Protein 7PL7 (pdb70)

Secondary structure (DSSP, 8-state):
--HHHHHHHHHHHHHHHTTEEE-----STTHHHHHHHHHHHHHS-GGGS-TT--HHHHHHHHHHHHHHSGGGTGGGG----PPPHHHHHHHHHHS-PPP-HHHHHHHHHHTT--EEEE-TTSPPEEESTT-SSPPEEEEEESS----EEEEEEE-

Foldseek 3Di:
DPVVVVFVVQVVVVCVVVQKDWDCQPFFLQQVQVQVVVLCVVQFDPVPDDPPDDRLVLLVQLLVLCVVVVVVCQVVADDVHGDDSNVVSVPSNPHSHHDDPSSQLRVCVVQQEWEWEAGRPDDIDIHNVPRPTYYFYKYWDVPPPHTHITGMHGD

Nearest PDB structures (foldseek):
  7pl7-assembly1_A  TM=1.006E+00  e=2.094E-34  Saccharomyces cerevisiae
  8cas-assembly1_x  TM=9.508E-01  e=2.275E-26  Saccharomyces cerevisiae W303
  4bou-assembly1_A-2  TM=8.777E-01  e=4.719E-09  Homo sapiens
  4boz-assembly1_A  TM=8.040E-01  e=7.934E-06  Homo sapiens
  4boq-assembly1_A-2  TM=8.057E-01  e=1.030E-05  Homo sapiens

B-factor: mean 74.67, std 23.4, range [31.24, 143.99]

Radius of gyration: 15.52 Å; Cα contacts (8 Å, |Δi|>4): 249; chains: 1; bounding box: 42×30×39 Å

GO terms:
  GO:0005737 cytoplasm (C, HDA)

CATH classification: 3.90.70.80

Sequence (155 aa):
PDLKKMEQESIDQLCELKKLKQFDIQPDGHSLFASILDQLKLRHDPKKLDQDMDVMKLRWWLSCNYVQEHRDDFIPYLFDMKMKDIDEYTKEMEHTAQWGGEIEILALSHVFDCPISILMSGRPIQVYNECGKNPELKLVYYKHSYGEHYNSLHDS

Organism: Saccharomyces cerevisiae (strain ATCC 204508 / S288c) (NCBI:txid559292)

InterPro domains:
  IPR003323 OTU domain [PF02338] (173-301)
  IPR003323 OTU domain [PS50802] (167-307)
  IPR038765 Papain-like cysteine peptidase superfamily [SSF54001] (148-306)
  IPR049771 OTU domain-containing protein 2-like, ovarian tumor domain [cd22762] (161-305)
  IPR050704 Peptidase C85-like [PTHR12419] (64-305)

Structure (mmCIF, N/CA/C/O backbone):
data_7PL7
#
_entry.id   7PL7
#
_cell.length_a   44.669
_cell.length_b   60.055
_cell.length_c   148.349
_cell.angle_alpha   90.000
_cell.angle_beta   90.000
_cell.angle_gamma   90.000
#
_symmetry.space_group_name_H-M   'I 21 21 21'
#
loop_
_entity.id
_entity.type
_entity.pdbx_description
1 polymer 'OTU domain-containing protein 2'
2 water water
#
loop_
_atom_site.group_PDB
_atom_site.id
_atom_site.type_symbol
_atom_site.label_atom_id
_atom_site.label_alt_id
_atom_site.label_comp_id
_atom_site.label_asym_id
_atom_site.label_entity_id
_atom_site.label_seq_id
_atom_site.pdbx_PDB_ins_code
_atom_site.Cartn_x
_atom_site.Cartn_y
_atom_site.Cartn_z
_atom_site.occupancy
_atom_site.B_iso_or_equiv
_atom_site.auth_seq_id
_atom_site.auth_comp_id
_atom_site.auth_asym_id
_atom_site.auth_atom_id
_atom_site.pdbx_PDB_model_num
ATOM 1 N N . PRO A 1 6 ? 23.390 40.630 34.052 1.00 143.99 148 PRO A N 1
ATOM 2 C CA . PRO A 1 6 ? 22.511 40.476 32.884 1.00 142.74 148 PRO A CA 1
ATOM 3 C C . PRO A 1 6 ? 21.071 40.846 33.241 1.00 141.93 148 PRO A C 1
ATOM 4 O O . PRO A 1 6 ? 20.112 40.302 32.692 1.00 141.72 148 PRO A O 1
ATOM 8 N N . ASP A 1 7 ? 20.948 41.811 34.149 1.00 139.06 149 ASP A N 1
ATOM 9 C CA . ASP A 1 7 ? 19.686 42.191 34.782 1.00 126.84 149 ASP A CA 1
ATOM 10 C C . ASP A 1 7 ? 18.840 40.958 35.137 1.00 109.63 149 ASP A C 1
ATOM 11 O O . ASP A 1 7 ? 17.745 40.732 34.605 1.00 114.06 149 ASP A O 1
ATOM 16 N N . LEU A 1 8 ? 19.369 40.136 36.043 1.00 91.26 150 LEU A N 1
ATOM 17 C CA . LEU A 1 8 ? 18.594 39.019 36.570 1.00 81.42 150 LEU A CA 1
ATOM 18 C C . LEU A 1 8 ? 17.617 39.459 37.646 1.00 78.15 150 LEU A C 1
ATOM 19 O O . LEU A 1 8 ? 16.743 38.672 38.015 1.00 76.30 150 LEU A O 1
ATOM 24 N N . LYS A 1 9 ? 17.739 40.696 38.144 1.00 73.82 151 LYS A N 1
ATOM 25 C CA . LYS A 1 9 ? 16.792 41.202 39.136 1.00 65.59 151 LYS A CA 1
ATOM 26 C C . LYS A 1 9 ? 15.416 41.418 38.512 1.00 61.10 151 LYS A C 1
ATOM 27 O O . LYS A 1 9 ? 14.400 40.957 39.044 1.00 66.25 151 LYS A O 1
ATOM 33 N N . LYS A 1 10 ? 15.362 42.136 37.388 1.00 79.48 152 LYS A N 1
ATOM 34 C CA . LYS A 1 10 ? 14.084 42.377 36.726 1.00 79.29 152 LYS A CA 1
ATOM 35 C C . LYS A 1 10 ? 13.509 41.093 36.149 1.00 74.91 152 LYS A C 1
ATOM 36 O O . LYS A 1 10 ? 12.285 40.930 36.104 1.00 58.16 152 LYS A O 1
ATOM 42 N N . MET A 1 11 ? 14.373 40.173 35.716 1.00 78.99 153 MET A N 1
ATOM 43 C CA . MET A 1 11 ? 13.903 38.906 35.169 1.00 78.79 153 MET A CA 1
ATOM 44 C C . MET A 1 11 ? 13.215 38.062 36.236 1.00 77.64 153 MET A C 1
ATOM 45 O O . MET A 1 11 ? 12.184 37.434 35.970 1.00 69.86 153 MET A O 1
ATOM 50 N N . GLU A 1 12 ? 13.768 38.039 37.451 1.00 80.72 154 GLU A N 1
ATOM 51 C CA . GLU A 1 12 ? 13.149 37.271 38.526 1.00 69.66 154 GLU A CA 1
ATOM 52 C C . GLU A 1 12 ? 11.870 37.938 39.017 1.00 62.94 154 GLU A C 1
ATOM 53 O O . GLU A 1 12 ? 10.883 37.255 39.316 1.00 61.70 154 GLU A O 1
ATOM 59 N N . GLN A 1 13 ? 11.869 39.270 39.109 1.00 51.49 155 GLN A N 1
ATOM 60 C CA . GLN A 1 13 ? 10.674 39.980 39.553 1.00 46.68 155 GLN A CA 1
ATOM 61 C C . GLN A 1 13 ? 9.529 39.813 38.561 1.00 56.58 155 GLN A C 1
ATOM 62 O O . GLN A 1 13 ? 8.372 39.645 38.963 1.00 53.74 155 GLN A O 1
ATOM 68 N N . GLU A 1 14 ? 9.832 39.851 37.261 1.00 71.04 156 GLU A N 1
ATOM 69 C CA . GLU A 1 14 ? 8.787 39.706 36.253 1.00 70.20 156 GLU A CA 1
ATOM 70 C C . GLU A 1 14 ? 8.177 38.310 36.282 1.00 68.63 156 GLU A C 1
ATOM 71 O O . GLU A 1 14 ? 6.960 38.155 36.121 1.00 63.96 156 GLU A O 1
ATOM 77 N N . SER A 1 15 ? 9.005 37.282 36.485 1.00 68.02 157 SER A N 1
ATOM 78 C CA . SER A 1 15 ? 8.489 35.919 36.554 1.00 60.09 157 SER A CA 1
ATOM 79 C C . SER A 1 15 ? 7.666 35.704 37.818 1.00 62.63 157 SER A C 1
ATOM 80 O O . SER A 1 15 ? 6.646 35.006 37.789 1.00 72.58 157 SER A O 1
ATOM 83 N N . ILE A 1 16 ? 8.093 36.297 38.936 1.00 59.33 158 ILE A N 1
ATOM 84 C CA . ILE A 1 16 ? 7.335 36.178 40.178 1.00 56.15 158 ILE A CA 1
ATOM 85 C C . ILE A 1 16 ? 6.014 36.930 40.071 1.00 55.58 158 ILE A C 1
ATOM 86 O O . ILE A 1 16 ? 4.980 36.472 40.575 1.00 45.94 158 ILE A O 1
ATOM 91 N N . ASP A 1 17 ? 6.023 38.090 39.408 1.00 48.45 159 ASP A N 1
ATOM 92 C CA . ASP A 1 17 ? 4.794 38.857 39.229 1.00 51.03 159 ASP A CA 1
ATOM 93 C C . ASP A 1 17 ? 3.744 38.043 38.482 1.00 56.71 159 ASP A C 1
ATOM 94 O O . ASP A 1 17 ? 2.591 37.945 38.917 1.00 67.61 159 ASP A O 1
ATOM 99 N N . GLN A 1 18 ? 4.129 37.446 37.353 1.00 61.33 160 GLN A N 1
ATOM 100 C CA . GLN A 1 18 ? 3.185 36.627 36.601 1.00 62.07 160 GLN A CA 1
ATOM 101 C C . GLN A 1 18 ? 2.857 35.333 37.333 1.00 49.91 160 GLN A C 1
ATOM 102 O O . GLN A 1 18 ? 1.778 34.766 37.129 1.00 61.19 160 GLN A O 1
ATOM 108 N N . LEU A 1 19 ? 3.764 34.854 38.188 1.00 62.13 161 LEU A N 1
ATOM 109 C CA . LEU A 1 19 ? 3.497 33.629 38.935 1.00 67.54 161 LEU A CA 1
ATOM 110 C C . LEU A 1 19 ? 2.361 33.825 39.932 1.00 65.29 161 LEU A C 1
ATOM 111 O O . LEU A 1 19 ? 1.477 32.968 40.049 1.00 68.15 161 LEU A O 1
ATOM 116 N N . CYS A 1 20 ? 2.367 34.945 40.660 1.00 63.06 162 CYS A N 1
ATOM 117 C CA . CYS A 1 20 ? 1.282 35.235 41.590 1.00 60.62 162 CYS A CA 1
ATOM 118 C C . CYS A 1 20 ? 0.004 35.652 40.877 1.00 53.49 162 CYS A C 1
ATOM 119 O O . CYS A 1 20 ? -1.084 35.494 41.442 1.00 62.55 162 CYS A O 1
ATOM 122 N N . GLU A 1 21 ? 0.109 36.186 39.657 1.00 62.48 163 GLU A N 1
ATOM 123 C CA . GLU A 1 21 ? -1.089 36.459 38.870 1.00 57.99 163 GLU A CA 1
ATOM 124 C C . GLU A 1 21 ? -1.849 35.174 38.572 1.00 58.59 163 GLU A C 1
ATOM 125 O O . GLU A 1 21 ? -3.082 35.132 38.672 1.00 69.12 163 GLU A O 1
ATOM 131 N N . LEU A 1 22 ? -1.129 34.110 38.208 1.00 55.12 164 LEU A N 1
ATOM 132 C CA . LEU A 1 22 ? -1.777 32.830 37.947 1.00 63.12 164 LEU A CA 1
ATOM 133 C C . LEU A 1 22 ? -2.264 32.177 39.232 1.00 61.30 164 LEU A C 1
ATOM 134 O O . LEU A 1 22 ? -3.267 31.454 39.218 1.00 68.54 164 LEU A O 1
ATOM 139 N N . LYS A 1 23 ? -1.577 32.417 40.346 1.00 63.12 165 LYS A N 1
ATOM 140 C CA . LYS A 1 23 ? -1.936 31.829 41.628 1.00 53.08 165 LYS A CA 1
ATOM 141 C C . LYS A 1 23 ? -2.898 32.693 42.433 1.00 57.95 165 LYS A C 1
ATOM 142 O O . LYS A 1 23 ? -3.222 32.332 43.570 1.00 74.04 165 LYS A O 1
ATOM 148 N N . LYS A 1 24 ? -3.359 33.814 41.873 1.00 68.37 166 LYS A N 1
ATOM 149 C CA . LYS A 1 24 ? -4.281 34.723 42.556 1.00 68.68 166 LYS A CA 1
ATOM 150 C C . LYS A 1 24 ? -3.706 35.195 43.890 1.00 75.47 166 LYS A C 1
ATOM 151 O O . LYS A 1 24 ? -4.404 35.251 44.906 1.00 66.91 166 LYS A O 1
ATOM 157 N N . LEU A 1 25 ? -2.420 35.533 43.889 1.00 72.72 1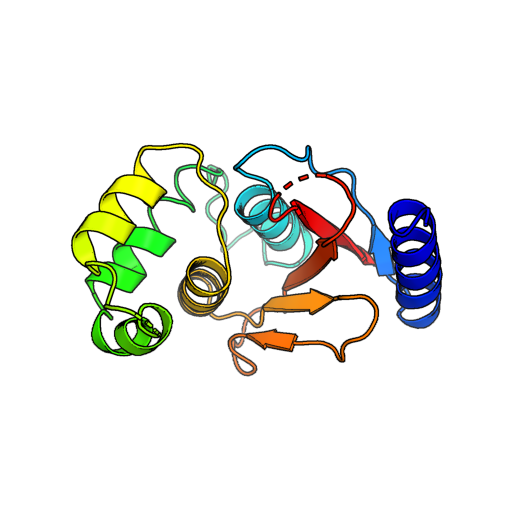67 LEU A N 1
ATOM 158 C CA . LEU A 1 25 ? -1.730 36.001 45.079 1.00 65.08 167 LEU A CA 1
ATOM 159 C C . LEU A 1 25 ? -1.230 37.424 44.863 1.00 71.51 167 LEU A C 1
ATOM 160 O O . LEU A 1 25 ? -1.142 37.912 43.733 1.00 66.97 167 LEU A O 1
ATOM 165 N N . LYS A 1 26 ? -0.902 38.085 45.970 1.00 79.75 168 LYS A N 1
ATOM 166 C CA . LYS A 1 26 ? -0.518 39.490 45.959 1.00 75.81 168 LYS A CA 1
ATOM 167 C C . LYS A 1 26 ? 0.698 39.680 46.851 1.00 72.11 168 LYS A C 1
ATOM 168 O O . LYS A 1 26 ? 0.724 39.183 47.980 1.00 70.00 168 LYS A O 1
ATOM 174 N N . GLN A 1 27 ? 1.697 40.398 46.346 1.00 74.21 169 GLN A N 1
ATOM 175 C CA . GLN A 1 27 ? 2.941 40.572 47.078 1.00 70.00 169 GLN A CA 1
ATOM 176 C C . GLN A 1 27 ? 2.810 41.667 48.133 1.00 83.47 169 GLN A C 1
ATOM 177 O O . GLN A 1 27 ? 1.970 42.566 48.042 1.00 98.08 169 GLN A O 1
ATOM 183 N N . PHE A 1 28 ? 3.664 41.573 49.146 1.00 86.01 170 PHE A N 1
ATOM 184 C CA . PHE A 1 28 ? 3.783 42.553 50.214 1.00 85.27 170 PHE A CA 1
ATOM 185 C C . PHE A 1 28 ? 5.079 43.337 50.029 1.00 93.67 170 PHE A C 1
ATOM 186 O O . PHE A 1 28 ? 5.844 43.108 49.087 1.00 109.35 170 PHE A O 1
ATOM 194 N N . ASP A 1 29 ? 5.329 44.270 50.938 1.00 97.34 171 ASP A N 1
ATOM 195 C CA . ASP A 1 29 ? 6.569 45.042 50.948 1.00 111.78 171 ASP A CA 1
ATOM 196 C C . ASP A 1 29 ? 7.259 44.837 52.294 1.00 109.66 171 ASP A C 1
ATOM 197 O O . ASP A 1 29 ? 7.352 45.758 53.110 1.00 122.67 171 ASP A O 1
ATOM 202 N N . ILE A 1 30 ? 7.738 43.616 52.526 1.00 91.16 172 ILE A N 1
ATOM 203 C CA . ILE A 1 30 ? 8.544 43.344 53.710 1.00 85.30 172 ILE A CA 1
ATOM 204 C C . ILE A 1 30 ? 9.927 43.945 53.501 1.00 83.74 172 ILE A C 1
ATOM 205 O O . ILE A 1 30 ? 10.601 43.657 52.505 1.00 93.25 172 ILE A O 1
ATOM 210 N N . GLN A 1 31 ? 10.341 44.793 54.434 1.00 82.19 173 GLN A N 1
ATOM 211 C CA . GLN A 1 31 ? 11.641 45.440 54.373 1.00 100.42 173 GLN A CA 1
ATOM 212 C C . GLN A 1 31 ? 12.747 44.393 54.236 1.00 104.57 173 GLN A C 1
ATOM 213 O O . GLN A 1 31 ? 12.787 43.435 55.021 1.00 102.18 173 GLN A O 1
ATOM 219 N N . PRO A 1 32 ? 13.644 44.528 53.256 1.00 107.29 174 PRO A N 1
ATOM 220 C CA . PRO A 1 32 ? 14.667 43.494 53.011 1.00 103.84 174 PRO A CA 1
ATOM 221 C C . PRO A 1 32 ? 15.892 43.642 53.910 1.00 96.04 174 PRO A C 1
ATOM 222 O O . PRO A 1 32 ? 17.021 43.824 53.447 1.00 102.43 174 PRO A O 1
ATOM 226 N N . ASP A 1 33 ? 15.673 43.559 55.217 1.00 86.06 175 ASP A N 1
ATOM 227 C CA . ASP A 1 33 ? 16.771 43.497 56.165 1.00 87.50 175 ASP A CA 1
ATOM 228 C C . ASP A 1 33 ? 16.950 42.046 56.624 1.00 89.80 175 ASP A C 1
ATOM 229 O O . ASP A 1 33 ? 16.463 41.112 55.977 1.00 92.24 175 ASP A O 1
ATOM 234 N N . GLY A 1 34 ? 17.644 41.848 57.741 1.00 88.31 176 GLY A N 1
ATOM 235 C CA . GLY A 1 34 ? 17.890 40.516 58.253 1.00 86.72 176 GLY A CA 1
ATOM 236 C C . GLY A 1 34 ? 16.721 39.841 58.931 1.00 88.68 176 GLY A C 1
ATOM 237 O O . GLY A 1 34 ? 16.876 38.730 59.445 1.00 91.92 176 GLY A O 1
ATOM 238 N N . HIS A 1 35 ? 15.547 40.476 58.949 1.00 84.43 177 HIS A N 1
ATOM 239 C CA . HIS A 1 35 ? 14.364 39.917 59.594 1.00 73.44 177 HIS A CA 1
ATOM 240 C C . HIS A 1 35 ? 13.239 39.650 58.601 1.00 59.51 177 HIS A C 1
ATOM 241 O O . HIS A 1 35 ? 12.079 39.526 59.006 1.00 62.82 177 HIS A O 1
ATOM 248 N N . SER A 1 36 ? 13.558 39.555 57.307 1.00 49.65 178 SER A N 1
ATOM 249 C CA . SER A 1 36 ? 12.512 39.443 56.294 1.00 54.16 178 SER A CA 1
ATOM 250 C C . SER A 1 36 ? 11.714 38.155 56.453 1.00 56.09 178 SER A C 1
ATOM 251 O O . SER A 1 36 ? 10.484 38.160 56.324 1.00 60.97 178 SER A O 1
ATOM 254 N N . LEU A 1 37 ? 12.394 37.042 56.739 1.00 50.31 179 LEU A N 1
ATOM 255 C CA . LEU A 1 37 ? 11.700 35.763 56.856 1.00 40.49 179 LEU A CA 1
ATOM 256 C C . LEU A 1 37 ? 10.760 35.750 58.056 1.00 49.57 179 LEU A C 1
ATOM 257 O O . LEU A 1 37 ? 9.607 35.316 57.949 1.00 51.36 179 LEU A O 1
ATOM 262 N N . PHE A 1 38 ? 11.235 36.224 59.210 1.00 48.90 180 PHE A N 1
ATOM 263 C CA . PHE A 1 38 ? 10.391 36.239 60.400 1.00 50.07 180 PHE A CA 1
ATOM 264 C C . PHE A 1 38 ? 9.266 37.258 60.281 1.00 49.83 180 PHE A C 1
ATOM 265 O O . PHE A 1 38 ? 8.161 37.018 60.780 1.00 46.77 180 PHE A O 1
ATOM 273 N N . ALA A 1 39 ? 9.523 38.395 59.630 1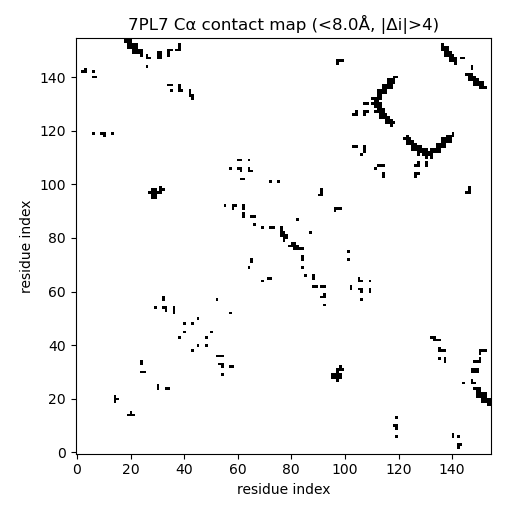.00 54.09 181 ALA A N 1
ATOM 274 C CA . ALA A 1 39 ? 8.471 39.389 59.444 1.00 46.05 181 ALA A CA 1
ATOM 275 C C . ALA A 1 39 ? 7.418 38.901 58.459 1.00 45.19 181 ALA A C 1
ATOM 276 O O . ALA A 1 39 ? 6.225 39.175 58.632 1.00 56.58 181 ALA A O 1
ATOM 278 N N . SER A 1 40 ? 7.837 38.176 57.419 1.00 42.87 182 SER A N 1
ATOM 279 C CA . SER A 1 40 ? 6.871 37.628 56.473 1.00 47.25 182 SER A CA 1
ATOM 280 C C . SER A 1 40 ? 6.023 36.543 57.128 1.00 49.80 182 SER A C 1
ATOM 281 O O . SER A 1 40 ? 4.808 36.476 56.908 1.00 52.89 182 SER A O 1
ATOM 284 N N . ILE A 1 41 ? 6.644 35.689 57.944 1.00 41.70 183 ILE A N 1
ATOM 285 C CA . ILE A 1 41 ? 5.897 34.660 58.659 1.00 38.05 183 ILE A CA 1
ATOM 286 C C . ILE A 1 41 ? 4.954 35.299 59.670 1.00 42.82 183 ILE A C 1
ATOM 287 O O . ILE A 1 41 ? 3.812 34.856 59.841 1.00 53.75 183 ILE A O 1
ATOM 292 N N . LEU A 1 42 ? 5.411 36.357 60.345 1.00 41.38 184 LEU A N 1
ATOM 293 C CA . LEU A 1 42 ? 4.550 37.064 61.287 1.00 51.38 184 LEU A CA 1
ATOM 294 C C . LEU A 1 42 ? 3.350 37.681 60.580 1.00 51.41 184 LEU A C 1
ATOM 295 O O . LEU A 1 42 ? 2.226 37.638 61.095 1.00 61.71 184 LEU A O 1
ATOM 300 N N . ASP A 1 43 ? 3.567 38.257 59.394 1.00 54.02 185 ASP A N 1
ATOM 301 C CA . ASP A 1 43 ? 2.458 38.835 58.642 1.00 47.81 185 ASP A CA 1
ATOM 302 C C . ASP A 1 43 ? 1.489 37.757 58.172 1.00 51.91 185 ASP A C 1
ATOM 303 O O . ASP A 1 43 ? 0.268 37.946 58.225 1.00 56.46 185 ASP A O 1
ATOM 308 N N . GLN A 1 44 ? 2.014 36.618 57.713 1.00 43.82 186 GLN A N 1
ATOM 309 C CA . GLN A 1 44 ? 1.147 35.522 57.292 1.00 53.66 186 GLN A CA 1
ATOM 310 C C . GLN A 1 44 ? 0.364 34.941 58.462 1.00 59.41 186 GLN A C 1
ATOM 311 O O . GLN A 1 44 ? -0.787 34.524 58.289 1.00 63.65 186 GLN A O 1
ATOM 317 N N . LEU A 1 45 ? 0.965 34.904 59.653 1.00 53.27 187 LEU A N 1
ATOM 318 C CA . LEU A 1 45 ? 0.254 34.407 60.826 1.00 56.75 187 LEU A CA 1
ATOM 319 C C . LEU A 1 45 ? -0.901 35.330 61.197 1.00 61.80 187 LEU A C 1
ATOM 320 O O . LEU A 1 45 ? -2.020 34.871 61.450 1.00 67.93 187 LEU A O 1
ATOM 325 N N . LYS A 1 46 ? -0.650 36.641 61.228 1.00 61.85 188 LYS A N 1
ATOM 326 C CA . LYS A 1 46 ? -1.707 37.586 61.566 1.00 66.47 188 LYS A CA 1
ATOM 327 C C . LYS A 1 46 ? -2.788 37.658 60.496 1.00 58.07 188 LYS A C 1
ATOM 328 O O . LYS A 1 46 ? -3.888 38.145 60.778 1.00 71.68 188 LYS A O 1
ATOM 334 N N . LEU A 1 47 ? -2.509 37.181 59.284 1.00 61.40 189 LEU A N 1
ATOM 335 C CA . LEU A 1 47 ? -3.468 37.279 58.191 1.00 66.01 189 LEU A CA 1
ATOM 336 C C . LEU A 1 47 ? -4.330 36.031 58.043 1.00 64.92 189 LEU A C 1
ATOM 337 O O . LEU A 1 47 ? -5.542 36.143 57.826 1.00 64.19 189 LEU A O 1
ATOM 342 N N . ARG A 1 48 ? -3.737 34.842 58.160 1.00 61.05 190 ARG A N 1
ATOM 343 C CA . ARG A 1 48 ? -4.442 33.604 57.863 1.00 64.65 190 ARG A CA 1
ATOM 344 C C . ARG A 1 48 ? -4.768 32.760 59.087 1.00 66.17 190 ARG A C 1
ATOM 345 O O . ARG A 1 48 ? -5.553 31.813 58.967 1.00 73.81 190 ARG A O 1
ATOM 353 N N . HIS A 1 49 ? -4.203 33.065 60.249 1.00 67.68 191 HIS A N 1
ATOM 354 C CA . HIS A 1 49 ? -4.455 32.285 61.452 1.00 66.95 191 HIS A CA 1
ATOM 355 C C . HIS A 1 49 ? -5.560 32.921 62.289 1.00 68.71 191 HIS A C 1
ATOM 356 O O . HIS A 1 49 ? -5.837 34.119 62.195 1.00 69.85 191 HIS A O 1
ATOM 363 N N . ASP A 1 50 ? -6.188 32.092 63.114 1.00 78.03 192 ASP A N 1
ATOM 364 C CA . ASP A 1 50 ? -7.246 32.541 64.007 1.00 89.75 192 ASP A CA 1
ATOM 365 C C . ASP A 1 50 ? -6.687 33.533 65.022 1.00 88.27 192 ASP A C 1
ATOM 366 O O . ASP A 1 50 ? -5.783 33.174 65.792 1.00 94.96 192 ASP A O 1
ATOM 371 N N . PRO A 1 51 ? -7.177 34.776 65.056 1.00 86.62 193 PRO A N 1
ATOM 372 C CA . PRO A 1 51 ? -6.626 35.747 66.016 1.00 90.04 193 PRO A CA 1
ATOM 373 C C . PRO A 1 51 ? -6.890 35.383 67.466 1.00 96.72 193 PRO A C 1
ATOM 374 O O . PRO A 1 51 ? -6.120 35.797 68.342 1.00 100.91 193 PRO A O 1
ATOM 378 N N . LYS A 1 52 ? -7.949 34.622 67.751 1.00 100.73 194 LYS A N 1
ATOM 379 C CA . LYS A 1 52 ? -8.241 34.240 69.128 1.00 99.07 194 LYS A CA 1
ATOM 380 C C . LYS A 1 52 ? -7.252 33.216 69.669 1.00 100.09 194 LYS A C 1
ATOM 381 O O . LYS A 1 52 ? -7.145 33.064 70.891 1.00 111.51 194 LYS A O 1
ATOM 387 N N . LYS A 1 53 ? -6.530 32.514 68.796 1.00 96.22 195 LYS A N 1
ATOM 388 C CA . LYS A 1 53 ? -5.587 31.481 69.205 1.00 98.55 195 LYS A CA 1
ATOM 389 C C . LYS A 1 53 ? -4.139 31.874 68.933 1.00 95.65 195 LYS A C 1
ATOM 390 O O . LYS A 1 53 ? -3.269 31.000 68.847 1.00 102.82 195 LYS A O 1
ATOM 396 N N . LEU A 1 54 ? -3.860 33.166 68.795 1.00 89.71 196 LEU A N 1
ATOM 397 C CA . LEU A 1 54 ? -2.524 33.646 68.476 1.00 85.97 196 LEU A CA 1
ATOM 398 C C . LEU A 1 54 ? -2.052 34.629 69.537 1.00 98.71 196 LEU A C 1
ATOM 399 O O . LEU A 1 54 ? -2.840 35.426 70.055 1.00 109.75 196 LEU A O 1
ATOM 404 N N . ASP A 1 55 ? -0.763 34.560 69.859 1.00 97.11 197 ASP A N 1
ATOM 405 C CA . ASP A 1 55 ? -0.136 35.555 70.723 1.00 89.14 197 ASP A CA 1
ATOM 406 C C . ASP A 1 55 ? -0.156 36.901 70.012 1.00 92.63 197 ASP A C 1
ATOM 407 O O . ASP A 1 55 ? 0.531 37.087 69.002 1.00 86.84 197 ASP A O 1
ATOM 412 N N . GLN A 1 56 ? -0.954 37.840 70.526 1.00 97.16 198 GLN A N 1
ATOM 413 C CA . GLN A 1 56 ? -1.059 39.142 69.878 1.00 98.82 198 GLN A CA 1
ATOM 414 C C . GLN A 1 56 ? 0.266 39.892 69.937 1.00 100.06 198 GLN A C 1
ATOM 415 O O . GLN A 1 56 ? 0.657 40.534 68.956 1.00 118.14 198 GLN A O 1
ATOM 421 N N . ASP A 1 57 ? 0.989 39.791 71.049 1.00 81.19 199 ASP A N 1
ATOM 422 C CA . ASP A 1 57 ? 2.269 40.472 71.186 1.00 81.27 199 ASP A CA 1
ATOM 423 C C . ASP A 1 57 ? 3.414 39.743 70.486 1.00 78.42 199 ASP A C 1
ATOM 424 O O . ASP A 1 57 ? 4.580 39.995 70.811 1.00 90.73 199 ASP A O 1
ATOM 429 N N . MET A 1 58 ? 3.113 38.860 69.536 1.00 70.08 200 MET A N 1
ATOM 430 C CA . MET A 1 58 ? 4.156 38.133 68.824 1.00 75.44 200 MET A CA 1
ATOM 431 C C . MET A 1 58 ? 4.900 39.063 67.874 1.00 77.53 200 MET A C 1
ATOM 432 O O . MET A 1 58 ? 4.288 39.735 67.039 1.00 81.44 200 MET A O 1
ATOM 437 N N . ASP A 1 59 ? 6.226 39.096 68.001 1.00 77.10 201 ASP A N 1
ATOM 438 C CA . ASP A 1 59 ? 7.050 39.927 67.133 1.00 71.72 201 ASP A CA 1
ATOM 439 C C . ASP A 1 59 ? 8.173 39.108 66.508 1.00 59.70 201 ASP A C 1
ATOM 440 O O . ASP A 1 59 ? 8.163 37.874 66.577 1.00 63.47 201 ASP A O 1
ATOM 445 N N . VAL A 1 60 ? 9.149 39.789 65.905 1.00 61.71 202 VAL A N 1
ATOM 446 C CA . VAL A 1 60 ? 10.188 39.096 65.149 1.00 60.93 202 VAL A CA 1
ATOM 447 C C . VAL A 1 60 ? 11.124 38.340 66.086 1.00 57.03 202 VAL A C 1
ATOM 448 O O . VAL A 1 60 ? 11.357 37.137 65.917 1.00 59.95 202 VAL A O 1
ATOM 452 N N . MET A 1 61 ? 11.674 39.032 67.087 1.00 71.90 203 MET A N 1
ATOM 453 C CA . MET A 1 61 ? 12.679 38.419 67.948 1.00 81.83 203 MET A CA 1
ATOM 454 C C . MET A 1 61 ? 12.117 37.285 68.798 1.00 69.47 203 MET A C 1
ATOM 455 O O . MET A 1 61 ? 12.883 36.414 69.223 1.00 62.38 203 MET A O 1
ATOM 460 N N . LYS A 1 62 ? 10.807 37.269 69.057 1.00 68.10 204 LYS A N 1
ATOM 461 C CA . LYS A 1 62 ? 10.222 36.129 69.755 1.00 70.80 204 LYS A CA 1
ATOM 462 C C . LYS A 1 62 ? 10.057 34.937 68.821 1.00 62.14 204 LYS A C 1
ATOM 463 O O . LYS A 1 62 ? 10.212 33.786 69.242 1.00 54.78 204 LYS A O 1
ATOM 469 N N . LEU A 1 63 ? 9.730 35.190 67.552 1.00 49.40 205 LEU A N 1
ATOM 470 C CA . LEU A 1 63 ? 9.796 34.120 66.566 1.00 52.09 205 LEU A CA 1
ATOM 471 C C . LEU A 1 63 ? 11.233 33.675 66.343 1.00 53.39 205 LEU A C 1
ATOM 472 O O . LEU A 1 63 ? 11.478 32.511 66.005 1.00 60.85 205 LEU A O 1
ATOM 477 N N . ARG A 1 64 ? 12.192 34.584 66.534 1.00 61.07 206 ARG A N 1
ATOM 478 C CA . ARG A 1 64 ? 13.593 34.183 66.573 1.00 58.75 206 ARG A CA 1
ATOM 479 C C . ARG A 1 64 ? 13.880 33.315 67.791 1.00 66.83 206 ARG A C 1
ATOM 480 O O . ARG A 1 64 ? 14.707 32.398 67.718 1.00 69.21 206 ARG A O 1
ATOM 488 N N A TRP A 1 65 ? 13.189 33.549 68.904 0.53 69.69 207 TRP A N 1
ATOM 489 N N B TRP A 1 65 ? 13.249 33.628 68.930 0.47 69.91 207 TRP A N 1
ATOM 490 C CA A TRP A 1 65 ? 13.404 32.691 70.060 0.53 70.51 207 TRP A CA 1
ATOM 491 C CA B TRP A 1 65 ? 13.301 32.746 70.094 0.47 70.56 207 TRP A CA 1
ATOM 492 C C A TRP A 1 65 ? 12.692 31.349 69.926 0.53 66.28 207 TRP A C 1
ATOM 493 C C B TRP A 1 65 ? 12.781 31.362 69.737 0.47 66.00 207 TRP A C 1
ATOM 494 O O A TRP A 1 65 ? 13.197 30.337 70.425 0.53 67.44 207 TRP A O 1
ATOM 495 O O B TRP A 1 65 ? 13.478 30.353 69.892 0.47 66.81 207 TRP A O 1
ATOM 516 N N . LEU A 1 66 ? 11.534 31.310 69.260 1.00 58.87 208 LEU A N 1
ATOM 517 C CA . LEU A 1 66 ? 10.813 30.048 69.122 1.00 62.20 208 LEU A CA 1
ATOM 518 C C . LEU A 1 66 ? 11.523 29.090 68.176 1.00 69.13 208 LEU A C 1
ATOM 519 O O . LEU A 1 66 ? 11.613 27.888 68.453 1.00 64.03 208 LEU A O 1
ATOM 524 N N . SER A 1 67 ? 12.029 29.600 67.052 1.00 62.30 209 SER A N 1
ATOM 525 C CA . SER A 1 67 ? 12.734 28.739 66.108 1.00 59.54 209 SER A CA 1
ATOM 526 C C . SER A 1 67 ? 14.015 28.191 66.721 1.00 46.34 209 SER A C 1
ATOM 527 O O . SER A 1 67 ? 14.360 27.021 66.517 1.00 51.87 209 SER A O 1
ATOM 530 N N . CYS A 1 68 ? 14.726 29.017 67.490 1.00 44.54 210 CYS A N 1
ATOM 531 C CA . CYS A 1 68 ? 15.997 28.584 68.060 1.00 58.51 210 CYS A CA 1
ATOM 532 C C . CYS A 1 68 ? 15.802 27.565 69.175 1.00 64.42 210 CYS A C 1
ATOM 533 O O . CYS A 1 68 ? 16.681 26.726 69.406 1.00 66.45 210 CYS A O 1
ATOM 536 N N . ASN A 1 69 ? 14.667 27.614 69.875 1.00 55.94 211 ASN A N 1
ATOM 537 C CA . ASN A 1 69 ? 14.404 26.632 70.920 1.00 57.32 211 ASN A CA 1
ATOM 538 C C . ASN A 1 69 ? 13.875 25.323 70.350 1.00 59.11 211 ASN A C 1
ATOM 539 O O . ASN A 1 69 ? 14.173 24.253 70.894 1.00 58.67 211 ASN A O 1
ATOM 544 N N . TYR A 1 70 ? 13.092 25.383 69.269 1.00 58.66 212 TYR A N 1
ATOM 545 C CA . TYR A 1 70 ? 12.637 24.156 68.622 1.00 57.70 212 TYR A CA 1
ATOM 546 C C . TYR A 1 70 ? 13.811 23.380 68.041 1.00 62.09 212 TYR A C 1
ATOM 547 O O . TYR A 1 70 ? 13.820 22.144 68.059 1.00 70.01 212 TYR A O 1
ATOM 556 N N . VAL A 1 71 ? 14.814 24.091 67.520 1.00 57.91 213 VAL A N 1
ATOM 557 C CA . VAL A 1 71 ? 16.016 23.426 67.033 1.00 68.05 213 VAL A CA 1
ATOM 558 C C . VAL A 1 71 ? 16.810 22.839 68.194 1.00 69.71 213 VAL A C 1
ATOM 559 O O . VAL A 1 71 ? 17.437 21.782 68.056 1.00 81.42 213 VAL A O 1
ATOM 563 N N . GLN A 1 72 ? 16.781 23.491 69.358 1.00 65.01 214 GLN A N 1
ATOM 564 C CA . GLN A 1 72 ? 17.561 23.012 70.494 1.00 68.83 214 GLN A CA 1
ATOM 565 C C . GLN A 1 72 ? 16.933 21.795 71.162 1.00 66.70 214 GLN A C 1
ATOM 566 O O . GLN A 1 72 ? 17.646 21.010 71.796 1.00 82.71 214 GLN A O 1
ATOM 572 N N . GLU A 1 73 ? 15.615 21.620 71.045 1.00 57.51 215 GLU A N 1
ATOM 573 C CA . GLU A 1 73 ? 14.947 20.459 71.618 1.00 63.27 215 GLU A CA 1
ATOM 574 C C . GLU A 1 73 ? 14.654 19.372 70.593 1.00 64.89 215 GLU A C 1
ATOM 575 O O . GLU A 1 73 ? 14.276 18.262 70.983 1.00 74.70 215 GLU A O 1
ATOM 581 N N . HIS A 1 74 ? 14.821 19.658 69.305 1.00 68.17 216 HIS A N 1
ATOM 582 C CA . HIS A 1 74 ? 14.723 18.669 68.236 1.00 66.42 216 HIS A CA 1
ATOM 583 C C . HIS A 1 74 ? 15.984 18.703 67.381 1.00 67.02 216 HIS A C 1
ATOM 584 O O . HIS A 1 74 ? 15.928 18.782 66.153 1.00 75.20 216 HIS A O 1
ATOM 591 N N . ARG A 1 75 ? 17.148 18.639 68.037 1.00 70.06 217 ARG A N 1
ATOM 592 C CA . ARG A 1 75 ? 18.415 18.844 67.336 1.00 73.31 217 ARG A CA 1
ATOM 593 C C . ARG A 1 75 ? 18.616 17.835 66.215 1.00 80.45 217 ARG A C 1
ATOM 594 O O . ARG A 1 75 ? 19.071 18.198 65.124 1.00 84.74 217 ARG A O 1
ATOM 602 N N . ASP A 1 76 ? 18.285 16.565 66.463 1.00 82.43 218 ASP A N 1
ATOM 603 C CA . ASP A 1 76 ? 18.519 15.529 65.462 1.00 79.23 218 ASP A CA 1
ATOM 604 C C . ASP A 1 76 ? 17.764 15.806 64.168 1.00 76.61 218 ASP A C 1
ATOM 605 O O . ASP A 1 76 ? 18.228 15.427 63.086 1.00 94.15 218 ASP A O 1
ATOM 610 N N . ASP A 1 77 ? 16.609 16.468 64.254 1.00 65.13 219 ASP A N 1
ATOM 611 C CA . ASP A 1 77 ? 15.838 16.789 63.060 1.00 60.69 219 ASP A CA 1
ATOM 612 C C . ASP A 1 77 ? 16.434 17.941 62.261 1.00 67.10 219 ASP A C 1
ATOM 613 O O . ASP A 1 77 ? 15.962 18.209 61.151 1.00 91.22 219 ASP A O 1
ATOM 618 N N . PHE A 1 78 ? 17.450 18.626 62.790 1.00 62.60 220 PHE A N 1
ATOM 619 C CA . PHE A 1 78 ? 18.070 19.750 62.103 1.00 60.10 220 PHE A CA 1
ATOM 620 C C . PHE A 1 78 ? 19.556 19.549 61.837 1.00 61.86 220 PHE A C 1
ATOM 621 O O . PHE A 1 78 ? 20.170 20.400 61.182 1.00 58.41 220 PHE A O 1
ATOM 629 N N . ILE A 1 79 ? 20.151 18.459 62.327 1.00 58.77 221 ILE A N 1
ATOM 630 C CA . ILE A 1 79 ? 21.568 18.203 62.062 1.00 69.71 221 ILE A CA 1
ATOM 631 C C . ILE A 1 79 ? 21.870 18.083 60.568 1.00 76.95 221 ILE A C 1
ATOM 632 O O . ILE A 1 79 ? 22.854 18.688 60.114 1.00 80.16 221 ILE A O 1
ATOM 637 N N . PRO A 1 80 ? 21.099 17.337 59.766 1.00 73.32 222 PRO A N 1
ATOM 638 C CA . PRO A 1 80 ? 21.456 17.209 58.340 1.00 78.62 222 PRO A CA 1
ATOM 639 C C . PRO A 1 80 ? 21.486 18.528 57.588 1.00 75.25 222 PRO A C 1
ATOM 640 O O . PRO A 1 80 ? 22.167 18.619 56.559 1.00 81.26 222 PRO A O 1
ATOM 644 N N . TYR A 1 81 ? 20.783 19.551 58.064 1.00 69.27 223 TYR A N 1
ATOM 645 C CA . TYR A 1 81 ? 20.771 20.845 57.397 1.00 50.41 223 TYR A CA 1
ATOM 646 C C . TYR A 1 81 ? 22.008 21.686 57.699 1.00 61.06 223 TYR A C 1
ATOM 647 O O . TYR A 1 81 ? 22.007 22.884 57.395 1.00 76.62 223 TYR A O 1
ATOM 656 N N . LEU A 1 82 ? 23.065 21.101 58.274 1.00 76.63 224 LEU A N 1
ATOM 657 C CA . LEU A 1 82 ? 24.262 21.862 58.615 1.00 82.48 224 LEU A CA 1
ATOM 658 C C . LEU A 1 82 ? 25.556 21.213 58.142 1.00 89.52 224 LEU A C 1
ATOM 659 O O . LEU A 1 82 ? 26.634 21.639 58.573 1.00 89.47 224 LEU A O 1
ATOM 664 N N . PHE A 1 83 ? 25.495 20.191 57.299 1.00 99.30 225 PHE A N 1
ATOM 665 C CA . PHE A 1 83 ? 26.707 19.593 56.764 1.00 111.31 225 PHE A CA 1
ATOM 666 C C . PHE A 1 83 ? 26.743 19.774 55.251 1.00 113.60 225 PHE A C 1
ATOM 667 O O . PHE A 1 83 ? 25.761 20.184 54.625 1.00 109.36 225 PHE A O 1
ATOM 675 N N . ASP A 1 84 ? 27.902 19.457 54.676 1.00 119.71 226 ASP A N 1
ATOM 676 C CA . ASP A 1 84 ? 28.224 19.715 53.275 1.00 125.34 226 ASP A CA 1
ATOM 677 C C . ASP A 1 84 ? 28.198 21.208 52.980 1.00 126.70 226 ASP A C 1
ATOM 678 O O . ASP A 1 84 ? 29.240 21.809 52.712 1.00 126.04 226 ASP A O 1
ATOM 683 N N . MET A 1 88 ? 32.680 20.187 52.745 1.00 107.28 230 MET A N 1
ATOM 684 C CA . MET A 1 88 ? 33.413 20.837 53.826 1.00 111.56 230 MET A CA 1
ATOM 685 C C . MET A 1 88 ? 33.189 20.121 55.156 1.00 119.09 230 MET A C 1
ATOM 686 O O . MET A 1 88 ? 33.239 1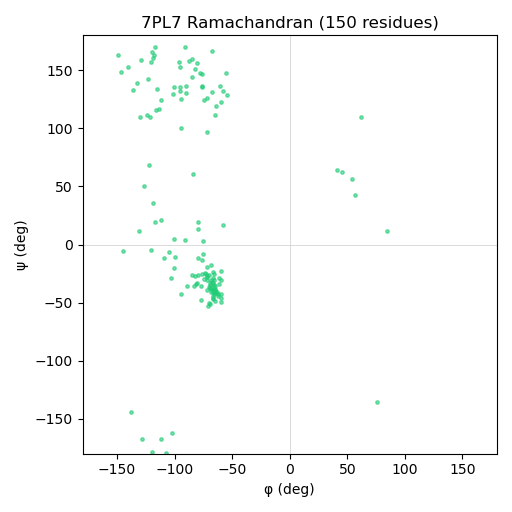8.892 55.227 1.00 127.40 230 MET A O 1
ATOM 688 N N . LYS A 1 89 ? 32.942 20.900 56.205 1.00 116.18 231 LYS A N 1
ATOM 689 C CA . LYS A 1 89 ? 32.692 20.394 57.549 1.00 114.44 231 LYS A CA 1
ATOM 690 C C . LYS A 1 89 ? 31.303 20.828 58.014 1.00 118.85 231 LYS A C 1
ATOM 691 O O . LYS A 1 89 ? 30.554 21.486 57.288 1.00 121.45 231 LYS A O 1
ATOM 693 N N . MET A 1 90 ? 30.965 20.449 59.244 1.00 119.72 232 MET A N 1
ATOM 694 C CA . MET A 1 90 ? 29.639 20.675 59.800 1.00 116.89 232 MET A CA 1
ATOM 695 C C . MET A 1 90 ? 29.635 21.889 60.718 1.00 112.10 232 MET A C 1
ATOM 696 O O . MET A 1 90 ? 30.535 22.062 61.545 1.00 120.22 232 MET A O 1
ATOM 701 N N . LYS A 1 91 ? 28.611 22.723 60.568 1.00 96.29 233 LYS A N 1
ATOM 702 C CA . LYS A 1 91 ? 28.431 23.856 61.462 1.00 91.01 233 LYS A CA 1
ATOM 703 C C . LYS A 1 91 ? 27.886 23.377 62.801 1.00 93.40 233 LYS A C 1
ATOM 704 O O . LYS A 1 91 ? 26.985 22.535 62.857 1.00 95.55 233 LYS A O 1
ATOM 710 N N . ASP A 1 92 ? 28.451 23.907 63.884 1.00 95.31 234 ASP A N 1
ATOM 711 C CA . ASP A 1 92 ? 28.003 23.547 65.223 1.00 93.96 234 ASP A CA 1
ATOM 712 C C . ASP A 1 92 ? 26.531 23.903 65.395 1.00 88.50 234 ASP A C 1
ATOM 713 O O . ASP A 1 92 ? 26.139 25.061 65.216 1.00 88.22 234 ASP A O 1
ATOM 718 N N . ILE A 1 93 ? 25.715 22.897 65.728 1.00 86.82 235 ILE A N 1
ATOM 719 C CA . ILE A 1 93 ? 24.274 23.099 65.883 1.00 87.12 235 ILE A CA 1
ATOM 720 C C . ILE A 1 93 ? 23.968 24.098 66.989 1.00 89.22 235 ILE A C 1
ATOM 721 O O . ILE A 1 93 ? 22.990 24.853 66.901 1.00 85.56 235 ILE A O 1
ATOM 726 N N . ASP A 1 94 ? 24.779 24.120 68.047 1.00 96.37 236 ASP A N 1
ATOM 727 C CA . ASP A 1 94 ? 24.517 25.034 69.151 1.00 97.68 236 ASP A CA 1
ATOM 728 C C . ASP A 1 94 ? 24.934 26.456 68.799 1.00 99.81 236 ASP A C 1
ATOM 729 O O . ASP A 1 94 ? 24.166 27.402 69.006 1.00 103.58 236 ASP A O 1
ATOM 734 N N . GLU A 1 95 ? 26.143 26.625 68.256 1.00 100.03 237 GLU A N 1
ATOM 735 C CA . GLU A 1 95 ? 26.592 27.958 67.868 1.00 102.24 237 GLU A CA 1
ATOM 736 C C . GLU A 1 95 ? 25.697 28.562 66.794 1.00 95.67 237 GLU A C 1
ATOM 737 O O . GLU A 1 95 ? 25.564 29.787 66.719 1.00 101.52 237 GLU A O 1
ATOM 743 N N . TYR A 1 96 ? 25.074 27.725 65.960 1.00 82.64 238 TYR A N 1
ATOM 744 C CA . TYR A 1 96 ? 24.149 28.244 64.958 1.00 83.33 238 TYR A CA 1
ATOM 745 C C . TYR A 1 96 ? 22.888 28.811 65.598 1.00 82.75 238 TYR A C 1
ATOM 746 O O . TYR A 1 96 ? 22.290 29.749 65.059 1.00 89.63 238 TYR A O 1
ATOM 755 N N . THR A 1 97 ? 22.468 28.259 66.737 1.00 77.94 239 THR A N 1
ATOM 756 C CA . THR A 1 97 ? 21.267 28.757 67.398 1.00 74.18 239 THR A CA 1
ATOM 757 C C . THR A 1 97 ? 21.539 30.018 68.208 1.00 74.91 239 THR A C 1
ATOM 758 O O . THR A 1 97 ? 20.662 30.883 68.308 1.00 69.94 239 THR A O 1
ATOM 762 N N . LYS A 1 98 ? 22.736 30.148 68.785 1.00 82.51 240 LYS A N 1
ATOM 763 C CA . LYS A 1 98 ? 23.037 31.345 69.563 1.00 88.82 240 LYS A CA 1
ATOM 764 C C . LYS A 1 98 ? 23.278 32.554 68.667 1.00 97.29 240 LYS A C 1
ATOM 765 O O . LYS A 1 98 ? 23.010 33.689 69.079 1.00 111.53 240 LYS A O 1
ATOM 771 N N . GLU A 1 99 ? 23.775 32.342 67.446 1.00 95.87 241 GLU A N 1
ATOM 772 C CA . GLU A 1 99 ? 23.991 33.467 66.541 1.00 104.53 241 GLU A CA 1
ATOM 773 C C . GLU A 1 99 ? 22.716 33.870 65.812 1.00 99.78 241 GLU A C 1
ATOM 774 O O . GLU A 1 99 ? 22.569 35.035 65.432 1.00 102.30 241 GLU A O 1
ATOM 780 N N . MET A 1 100 ? 21.785 32.936 65.611 1.00 96.02 242 MET A N 1
ATOM 781 C CA . MET A 1 100 ? 20.527 33.282 64.961 1.00 93.61 242 MET A CA 1
ATOM 782 C C . MET A 1 100 ? 19.558 33.956 65.924 1.00 91.91 242 MET A C 1
ATOM 783 O O . MET A 1 100 ? 18.712 34.749 65.496 1.00 91.36 242 MET A O 1
ATOM 788 N N . GLU A 1 101 ? 19.683 33.676 67.223 1.00 97.01 243 GLU A N 1
ATOM 789 C CA . GLU A 1 101 ? 18.729 34.189 68.199 1.00 94.00 243 GLU A CA 1
ATOM 790 C C . GLU A 1 101 ? 19.053 35.610 68.645 1.00 90.47 243 GLU A C 1
ATOM 791 O O . GLU A 1 101 ? 18.135 36.402 68.884 1.00 76.28 243 GLU A O 1
ATOM 797 N N . HIS A 1 102 ? 20.336 35.955 68.756 1.00 96.27 244 HIS A N 1
ATOM 798 C CA . HIS A 1 102 ? 20.745 37.227 69.335 1.00 104.76 244 HIS A CA 1
ATOM 799 C C . HIS A 1 102 ? 21.209 38.255 68.313 1.00 109.34 244 HIS A C 1
ATOM 800 O O . HIS A 1 102 ? 21.469 39.401 68.695 1.00 116.37 244 HIS A O 1
ATOM 807 N N . THR A 1 103 ? 21.322 37.889 67.042 1.00 104.27 245 THR A N 1
ATOM 808 C CA . THR A 1 103 ? 21.754 38.808 66.0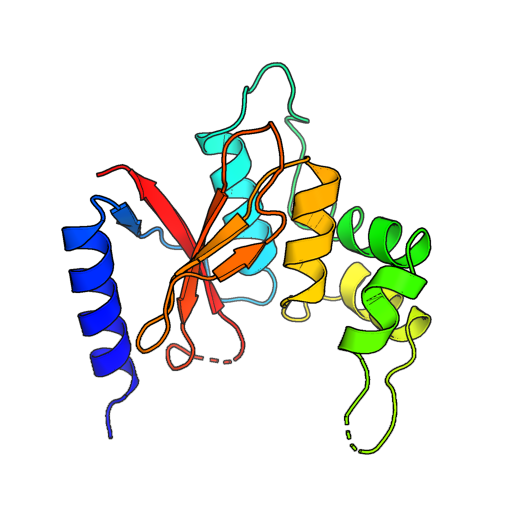02 1.00 101.95 245 THR A CA 1
ATOM 809 C C . THR A 1 103 ? 20.599 39.095 65.045 1.00 103.03 245 THR A C 1
ATOM 810 O O . THR A 1 103 ? 19.434 38.782 65.321 1.00 100.55 245 THR A O 1
ATOM 814 N N . ALA A 1 104 ? 20.930 39.701 63.909 1.00 104.32 246 ALA A N 1
ATOM 815 C CA . ALA A 1 104 ? 19.973 40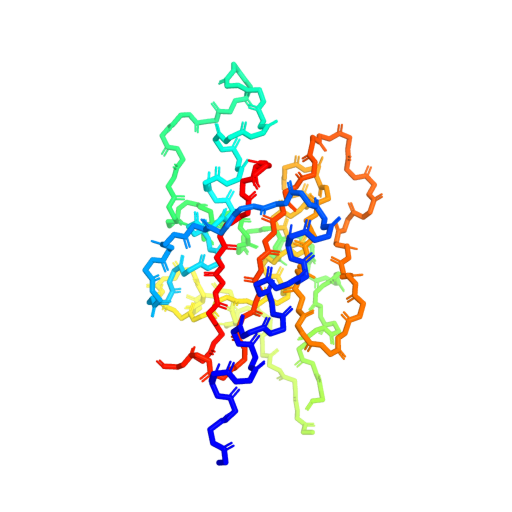.002 62.854 1.00 99.83 246 ALA A CA 1
ATOM 816 C C . ALA A 1 104 ? 20.353 39.278 61.570 1.00 103.91 246 ALA A C 1
ATOM 817 O O . ALA A 1 104 ? 20.182 39.797 60.464 1.00 110.05 246 ALA A O 1
ATOM 819 N N . GLN A 1 105 ? 20.878 38.064 61.702 1.00 103.40 247 GLN A N 1
ATOM 820 C CA . GLN A 1 105 ? 21.327 37.320 60.538 1.00 98.96 247 GLN A CA 1
ATOM 821 C C . GLN A 1 105 ? 20.146 36.704 59.798 1.00 93.72 247 GLN A C 1
ATOM 822 O O . GLN A 1 105 ? 19.132 36.329 60.393 1.00 94.80 247 GLN A O 1
ATOM 828 N N . TRP A 1 106 ? 20.302 36.608 58.481 1.00 86.28 248 TRP A N 1
ATOM 829 C CA . TRP A 1 106 ? 19.262 36.099 57.598 1.00 83.34 248 TRP A CA 1
ATOM 830 C C . TRP A 1 106 ? 18.848 34.686 57.991 1.00 79.72 248 TRP A C 1
ATOM 831 O O . TRP A 1 106 ? 19.693 33.815 58.213 1.00 89.22 248 TRP A O 1
ATOM 842 N N . GLY A 1 107 ? 17.533 34.462 58.080 1.00 67.15 249 GLY A N 1
ATOM 843 C CA . GLY A 1 107 ? 17.015 33.135 58.326 1.00 58.40 249 GLY A CA 1
ATOM 844 C C . GLY A 1 107 ? 16.819 32.345 57.044 1.00 62.25 249 GLY A C 1
ATOM 845 O O . GLY A 1 107 ? 16.688 32.908 55.959 1.00 57.13 249 GLY A O 1
ATOM 846 N N . GLY A 1 108 ? 16.800 31.021 57.182 1.00 63.03 250 GLY A N 1
ATOM 847 C CA . GLY A 1 108 ? 16.707 30.158 56.021 1.00 58.67 250 GLY A CA 1
ATOM 848 C C . GLY A 1 108 ? 15.766 28.983 56.178 1.00 57.12 250 GLY A C 1
ATOM 849 O O . GLY A 1 108 ? 14.719 29.093 56.823 1.00 57.65 250 GLY A O 1
ATOM 850 N N . GLU A 1 109 ? 16.137 27.843 55.586 1.00 54.84 251 GLU A N 1
ATOM 851 C CA . GLU A 1 109 ? 15.266 26.672 55.597 1.00 56.32 251 GLU A CA 1
ATOM 852 C C . GLU A 1 109 ? 15.071 26.117 57.003 1.00 53.53 251 GLU A C 1
ATOM 853 O O . GLU A 1 109 ? 14.013 25.550 57.299 1.00 53.15 251 GLU A O 1
ATOM 859 N N . ILE A 1 110 ? 16.071 26.264 57.874 1.00 51.08 252 ILE A N 1
ATOM 860 C CA . ILE A 1 110 ? 15.959 25.731 59.229 1.00 54.03 252 ILE A CA 1
ATOM 861 C C . ILE A 1 110 ? 14.872 26.464 60.004 1.00 48.40 252 ILE A C 1
ATOM 862 O O . ILE A 1 110 ? 14.074 25.845 60.719 1.00 48.16 252 ILE A O 1
ATOM 867 N N . GLU A 1 111 ? 14.813 27.790 59.868 1.00 49.78 253 GLU A N 1
ATOM 868 C CA . GLU A 1 111 ? 13.803 28.562 60.582 1.00 47.93 253 GLU A CA 1
ATOM 869 C C . GLU A 1 111 ? 12.411 28.338 60.005 1.00 40.22 253 GLU A C 1
ATOM 870 O O . GLU A 1 111 ? 11.415 28.473 60.724 1.00 53.26 253 GLU A O 1
ATOM 876 N N . ILE A 1 112 ? 12.319 27.999 58.718 1.00 51.65 254 ILE A N 1
ATOM 877 C CA . ILE A 1 112 ? 11.016 27.747 58.110 1.00 54.86 254 ILE A CA 1
ATOM 878 C C . ILE A 1 112 ? 10.420 26.452 58.649 1.00 46.04 254 ILE A C 1
ATOM 879 O O . ILE A 1 112 ? 9.263 26.417 59.085 1.00 43.22 254 ILE A O 1
ATOM 884 N N . LEU A 1 113 ? 11.200 25.369 58.627 1.00 45.24 255 LEU A N 1
ATOM 885 C CA . LEU A 1 113 ? 10.693 24.083 59.098 1.00 48.44 255 LEU A CA 1
ATOM 886 C C . LEU A 1 113 ? 10.439 24.102 60.599 1.00 58.47 255 LEU A C 1
ATOM 887 O O . LEU A 1 113 ? 9.479 23.487 61.079 1.00 68.56 255 LEU A O 1
ATOM 892 N N . ALA A 1 114 ? 11.287 24.802 61.355 1.00 50.77 256 ALA A N 1
ATOM 893 C CA . ALA A 1 114 ? 11.093 24.888 62.798 1.00 51.84 256 ALA A CA 1
ATOM 894 C C . ALA A 1 114 ? 9.807 25.633 63.136 1.00 52.40 256 ALA A C 1
ATOM 895 O O . ALA A 1 114 ? 8.997 25.162 63.945 1.00 46.92 256 ALA A O 1
ATOM 897 N N . LEU A 1 115 ? 9.597 26.797 62.516 1.00 42.23 257 LEU A N 1
ATOM 898 C CA . LEU A 1 115 ? 8.399 27.579 62.803 1.00 44.20 257 LEU A CA 1
ATOM 899 C C . LEU A 1 115 ? 7.151 26.939 62.208 1.00 42.64 257 LEU A C 1
ATOM 900 O O . LEU A 1 115 ? 6.044 27.163 62.711 1.00 56.29 257 LEU A O 1
ATOM 905 N N . SER A 1 116 ? 7.302 26.149 61.142 1.00 49.39 258 SER A N 1
ATOM 906 C CA . SER A 1 116 ? 6.156 25.428 60.599 1.00 54.23 258 SER A CA 1
ATOM 907 C C . SER A 1 116 ? 5.649 24.376 61.575 1.00 50.20 258 SER A C 1
ATOM 908 O O . SER A 1 116 ? 4.443 24.108 61.627 1.00 53.08 258 SER A O 1
ATOM 911 N N . HIS A 1 117 ? 6.549 23.768 62.351 1.00 52.00 259 HIS A N 1
ATOM 912 C CA . HIS A 1 117 ? 6.126 22.829 63.382 1.00 55.89 259 HIS A CA 1
ATOM 913 C C . HIS A 1 117 ? 5.752 23.537 64.676 1.00 46.49 259 HIS A C 1
ATOM 914 O O . HIS A 1 117 ? 4.948 23.011 65.453 1.00 48.23 259 HIS A O 1
ATOM 921 N N . VAL A 1 118 ? 6.321 24.718 64.926 1.00 43.82 260 VAL A N 1
ATOM 922 C CA . VAL A 1 118 ? 5.966 25.481 66.120 1.00 50.36 260 VAL A CA 1
ATOM 923 C C . VAL A 1 118 ? 4.494 25.866 66.082 1.00 51.24 260 VAL A C 1
ATOM 924 O O . VAL A 1 118 ? 3.777 25.741 67.084 1.00 59.93 260 VAL A O 1
ATOM 928 N N . PHE A 1 119 ? 4.018 26.329 64.929 1.00 46.96 261 PHE A N 1
ATOM 929 C CA . PHE A 1 119 ? 2.625 26.714 64.764 1.00 59.37 261 PHE A CA 1
ATOM 930 C C . PHE A 1 119 ? 1.789 25.648 64.073 1.00 66.17 261 PHE A C 1
ATOM 931 O O . PHE A 1 119 ? 0.611 25.896 63.792 1.00 72.36 261 PHE A O 1
ATOM 939 N N . ASP A 1 120 ? 2.362 24.477 63.798 1.00 69.83 262 ASP A N 1
ATOM 940 C CA . ASP A 1 120 ? 1.640 23.352 63.207 1.00 73.36 262 ASP A CA 1
ATOM 941 C C . ASP A 1 120 ? 0.938 23.774 61.916 1.00 65.83 262 ASP A C 1
ATOM 942 O O . ASP A 1 120 ? -0.277 23.648 61.761 1.00 65.71 262 ASP A O 1
ATOM 947 N N . CYS A 1 121 ? 1.733 24.293 60.987 1.00 60.51 263 CYS A N 1
ATOM 948 C CA . CYS A 1 121 ? 1.209 24.858 59.755 1.00 56.15 263 CYS A CA 1
ATOM 949 C C . CYS A 1 121 ? 2.111 24.483 58.592 1.00 53.07 263 CYS A C 1
ATOM 950 O O . CYS A 1 121 ? 3.310 24.243 58.782 1.00 44.97 263 CYS A O 1
ATOM 953 N N . PRO A 1 122 ? 1.563 24.409 57.384 1.00 50.14 264 PRO A N 1
ATOM 954 C CA . PRO A 1 122 ? 2.412 24.403 56.193 1.00 44.87 264 PRO A CA 1
ATOM 955 C C . PRO A 1 122 ? 2.931 25.802 55.907 1.00 51.72 264 PRO A C 1
ATOM 956 O O . PRO A 1 122 ? 2.268 26.806 56.177 1.00 47.50 264 PRO A O 1
ATOM 960 N N . ILE A 1 123 ? 4.147 25.858 55.374 1.00 50.03 265 ILE A N 1
ATOM 961 C CA . ILE A 1 123 ? 4.773 27.112 54.971 1.00 55.84 265 ILE A CA 1
ATOM 962 C C . ILE A 1 123 ? 5.287 26.920 53.553 1.00 49.88 265 ILE A C 1
ATOM 963 O O . ILE A 1 123 ? 6.250 26.174 53.333 1.00 46.77 265 ILE A O 1
ATOM 968 N N . SER A 1 124 ? 4.645 27.579 52.594 1.00 46.69 266 SER A N 1
ATOM 969 C CA . SER A 1 124 ? 5.004 27.469 51.188 1.00 44.14 266 SER A CA 1
ATOM 970 C C . SER A 1 124 ? 5.945 28.600 50.796 1.00 43.17 266 SER A C 1
ATOM 971 O O . SER A 1 124 ? 5.732 29.759 51.168 1.00 46.40 266 SER A O 1
ATOM 974 N N . ILE A 1 125 ? 6.989 28.255 50.048 1.00 32.83 267 ILE A N 1
ATOM 975 C CA . ILE A 1 125 ? 7.963 29.216 49.543 1.00 39.08 267 ILE A CA 1
ATOM 976 C C . ILE A 1 125 ? 7.837 29.258 48.027 1.00 52.97 267 ILE A C 1
ATOM 977 O O . ILE A 1 125 ? 8.078 28.253 47.348 1.00 38.45 267 ILE A O 1
ATOM 982 N N . LEU A 1 126 ? 7.458 30.418 47.496 1.00 62.82 268 LEU A N 1
ATOM 983 C CA . LEU A 1 126 ? 7.307 30.604 46.058 1.00 50.90 268 LEU A CA 1
ATOM 984 C C . LEU A 1 126 ? 8.595 31.186 45.488 1.00 45.83 268 LEU A C 1
ATOM 985 O O . LEU A 1 126 ? 9.065 32.233 45.946 1.00 49.87 268 LEU A O 1
ATOM 990 N N . MET A 1 127 ? 9.159 30.511 44.489 1.00 54.26 269 MET A N 1
ATOM 991 C CA . MET A 1 127 ? 10.374 30.957 43.829 1.00 59.18 269 MET A CA 1
ATOM 992 C C . MET A 1 127 ? 10.175 30.960 42.322 1.00 62.96 269 MET A C 1
ATOM 993 O O . MET A 1 127 ? 9.299 30.276 41.785 1.00 65.18 269 MET A O 1
ATOM 998 N N . SER A 1 128 ? 11.010 31.740 41.643 1.00 56.42 270 SER A N 1
ATOM 999 C CA . SER A 1 128 ? 11.056 31.742 40.189 1.00 55.55 270 SER A CA 1
ATOM 1000 C C . SER A 1 128 ? 12.072 30.707 39.727 1.00 62.07 270 SER A C 1
ATOM 1001 O O . SER A 1 128 ? 13.202 30.672 40.226 1.00 57.32 270 SER A O 1
ATOM 1004 N N . GLY A 1 129 ? 11.665 29.862 38.785 1.00 44.12 271 GLY A N 1
ATOM 1005 C CA . GLY A 1 129 ? 12.510 28.788 38.310 1.00 50.32 271 GLY A CA 1
ATOM 1006 C C . GLY A 1 129 ? 12.465 27.524 39.134 1.00 46.14 271 GLY A C 1
ATOM 1007 O O . GLY A 1 129 ? 13.303 26.638 38.923 1.00 46.22 271 GLY A O 1
ATOM 1008 N N . ARG A 1 130 ? 11.518 27.406 40.060 1.00 51.33 272 ARG A N 1
ATOM 1009 C CA . ARG A 1 130 ? 11.416 26.247 40.932 1.00 49.05 272 ARG A CA 1
ATOM 1010 C C . ARG A 1 130 ? 9.950 25.992 41.232 1.00 48.40 272 ARG A C 1
ATOM 1011 O O . ARG A 1 130 ? 9.158 26.940 41.287 1.00 49.94 272 ARG A O 1
ATOM 1019 N N . PRO A 1 131 ? 9.557 24.736 41.426 1.00 49.80 273 PRO A N 1
ATOM 1020 C CA . PRO A 1 131 ? 8.204 24.455 41.915 1.00 49.45 273 PRO A CA 1
ATOM 102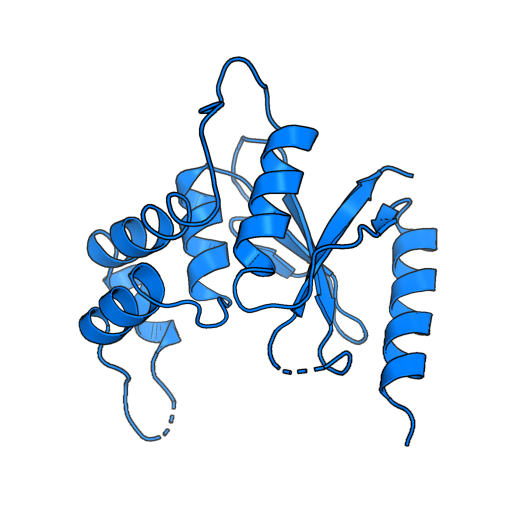1 C C . PRO A 1 131 ? 8.045 24.940 43.347 1.00 43.60 273 PRO A C 1
ATOM 1022 O O . PRO A 1 131 ? 9.012 25.263 44.040 1.00 49.50 273 PRO A O 1
ATOM 1026 N N . ILE A 1 132 ? 6.790 24.989 43.790 1.00 51.36 274 ILE A N 1
ATOM 1027 C CA . ILE A 1 132 ? 6.497 25.452 45.140 1.00 59.42 274 ILE A CA 1
ATOM 1028 C C . ILE A 1 132 ? 7.047 24.455 46.149 1.00 53.33 274 ILE A C 1
ATOM 1029 O O . ILE A 1 132 ? 6.834 23.241 46.027 1.00 62.62 274 ILE A O 1
ATOM 1034 N N . GLN A 1 133 ? 7.771 24.961 47.144 1.00 47.01 275 GLN A N 1
ATOM 1035 C CA . GLN A 1 133 ? 8.226 24.156 48.271 1.00 52.52 275 GLN A CA 1
ATOM 1036 C C . GLN A 1 133 ? 7.244 24.318 49.420 1.00 53.52 275 GLN A C 1
ATOM 1037 O O . GLN A 1 133 ? 6.873 25.443 49.768 1.00 55.95 275 GLN A O 1
ATOM 1043 N N . VAL A 1 134 ? 6.834 23.201 50.013 1.00 53.78 276 VAL A N 1
ATOM 1044 C CA . VAL A 1 134 ? 5.890 23.201 51.124 1.00 64.58 276 VAL A CA 1
ATOM 1045 C C . VAL A 1 134 ? 6.565 22.529 52.311 1.00 59.81 276 VAL A C 1
ATOM 1046 O O . VAL A 1 134 ? 6.796 21.313 52.298 1.00 64.79 276 VAL A O 1
ATOM 1050 N N . TYR A 1 135 ? 6.888 23.318 53.333 1.00 52.39 277 TYR A N 1
ATOM 1051 C CA . TYR A 1 135 ? 7.403 22.791 54.588 1.00 46.24 277 TYR A CA 1
ATOM 1052 C C . TYR A 1 135 ? 6.238 22.387 55.477 1.00 44.09 277 TYR A C 1
ATOM 1053 O O . TYR A 1 135 ? 5.195 23.048 55.483 1.00 38.81 277 TYR A O 1
ATOM 1062 N N . ASN A 1 136 ? 6.428 21.309 56.237 1.00 49.91 278 ASN A N 1
ATOM 1063 C CA . ASN A 1 136 ? 5.381 20.739 57.082 1.00 47.98 278 ASN A CA 1
ATOM 1064 C C . ASN A 1 136 ? 4.068 20.647 56.309 1.00 46.24 278 ASN A C 1
ATOM 1065 O O . ASN A 1 136 ? 3.058 21.266 56.651 1.00 56.96 278 ASN A O 1
ATOM 1070 N N . GLU A 1 137 ? 4.103 19.844 55.248 1.00 66.71 279 GLU A N 1
ATOM 1071 C CA . GLU A 1 137 ? 2.985 19.672 54.326 1.00 77.07 279 GLU A CA 1
ATOM 1072 C C . GLU A 1 137 ? 1.716 19.183 55.019 1.00 83.74 279 GLU A C 1
ATOM 1073 O O . GLU A 1 137 ? 0.781 18.732 54.352 1.00 88.93 279 GLU A O 1
ATOM 1079 N N . CYS A 1 138 ? 1.656 19.296 56.346 1.00 85.94 280 CYS A N 1
ATOM 1080 C CA . CYS A 1 138 ? 0.731 18.494 57.124 1.00 77.50 280 CYS A CA 1
ATOM 1081 C C . CYS A 1 138 ? 0.171 19.242 58.328 1.00 68.96 280 CYS A C 1
ATOM 1082 O O . CYS A 1 138 ? -0.707 18.706 59.012 1.00 67.35 280 CYS A O 1
ATOM 1085 N N . GLY A 1 139 ? 0.643 20.455 58.603 1.00 42.38 281 GLY A N 1
ATOM 1086 C CA . GLY A 1 139 ? 0.118 21.198 59.732 1.00 42.64 281 GLY A CA 1
ATOM 1087 C C . GLY A 1 139 ? -1.372 21.438 59.571 1.00 60.77 281 GLY A C 1
ATOM 1088 O O . GLY A 1 139 ? -1.857 21.753 58.482 1.00 63.04 281 GLY A O 1
ATOM 1089 N N . LYS A 1 140 ? -2.107 21.242 60.663 1.00 70.79 282 LYS A N 1
ATOM 1090 C CA . LYS A 1 140 ? -3.553 21.398 60.645 1.00 70.73 282 LYS A CA 1
ATOM 1091 C C . LYS A 1 140 ? -3.991 22.855 60.632 1.00 68.12 282 LYS A C 1
ATOM 1092 O O . LYS A 1 140 ? -5.163 23.129 60.357 1.00 81.78 282 LYS A O 1
ATOM 1098 N N . ASN A 1 141 ? -3.085 23.787 60.916 1.00 65.54 283 ASN A N 1
ATOM 1099 C CA . ASN A 1 141 ? -3.391 25.205 60.860 1.00 58.90 283 ASN A CA 1
ATOM 1100 C C . ASN A 1 141 ? -3.226 25.723 59.433 1.00 66.10 283 ASN A C 1
ATOM 1101 O O . ASN A 1 141 ? -2.552 25.095 58.612 1.00 63.21 283 ASN A O 1
ATOM 1106 N N . PRO A 1 142 ? -3.850 26.859 59.106 1.00 72.06 284 PRO A N 1
ATOM 1107 C CA . PRO A 1 142 ? -3.773 27.374 57.733 1.00 57.22 284 PRO A CA 1
ATOM 1108 C C . PRO A 1 142 ? -2.338 27.566 57.263 1.00 59.52 284 PRO A C 1
ATOM 1109 O O . PRO A 1 142 ? -1.439 27.889 58.041 1.00 59.21 284 PRO A O 1
ATOM 1113 N N . GLU A 1 143 ? -2.139 27.359 55.964 1.00 65.91 285 GLU A N 1
ATOM 1114 C CA . GLU A 1 143 ? -0.812 27.421 55.369 1.00 56.01 285 GLU A CA 1
ATOM 1115 C C . GLU A 1 143 ? -0.355 28.865 55.204 1.00 46.79 285 GLU A C 1
ATOM 1116 O O . GLU A 1 143 ? -1.120 29.729 54.766 1.00 56.43 285 GLU A O 1
ATOM 1122 N N . LEU A 1 144 ? 0.900 29.122 55.564 1.00 45.24 286 LEU A N 1
ATOM 1123 C CA . LEU A 1 144 ? 1.520 30.420 55.338 1.00 54.91 286 LEU A CA 1
ATOM 1124 C C . LEU A 1 144 ? 2.192 30.436 53.971 1.00 46.85 286 LEU A C 1
ATOM 1125 O O . LEU A 1 144 ? 2.870 29.478 53.589 1.00 50.49 286 LEU A O 1
ATOM 1130 N N . LYS A 1 145 ? 2.001 31.529 53.236 1.00 47.06 287 LYS A N 1
ATOM 1131 C CA . LYS A 1 145 ? 2.486 31.650 51.866 1.00 48.60 287 LYS A CA 1
ATOM 1132 C C . LYS A 1 145 ? 3.528 32.756 51.793 1.00 42.41 287 LYS A C 1
ATOM 1133 O O . LYS A 1 145 ? 3.212 33.928 52.023 1.00 50.08 287 LYS A O 1
ATOM 1139 N N . LEU A 1 146 ? 4.762 32.383 51.467 1.00 42.15 288 LEU A N 1
ATOM 1140 C CA . LEU A 1 146 ? 5.870 33.316 51.340 1.00 51.21 288 LEU A CA 1
ATOM 1141 C C . LEU A 1 146 ? 6.425 33.271 49.921 1.00 56.74 288 LEU A C 1
ATOM 1142 O O . LEU A 1 146 ? 6.140 32.358 49.142 1.00 59.31 288 LEU A O 1
ATOM 1147 N N . VAL A 1 147 ? 7.232 34.277 49.592 1.00 49.48 289 VAL A N 1
ATOM 1148 C CA . VAL A 1 147 ? 7.922 34.356 48.311 1.00 51.87 289 VAL A CA 1
ATOM 1149 C C . VAL A 1 147 ? 9.380 34.703 48.577 1.00 39.49 289 VAL A C 1
ATOM 1150 O O . VAL A 1 147 ? 9.683 35.532 49.442 1.00 53.53 289 VAL A O 1
ATOM 1154 N N . TYR A 1 148 ? 10.284 34.054 47.847 1.00 49.33 290 TYR A N 1
ATOM 1155 C CA . TYR A 1 148 ? 11.719 34.211 48.039 1.00 56.61 290 TYR A CA 1
ATOM 1156 C C . TYR A 1 148 ? 12.337 34.840 46.798 1.00 64.05 290 TYR A C 1
ATO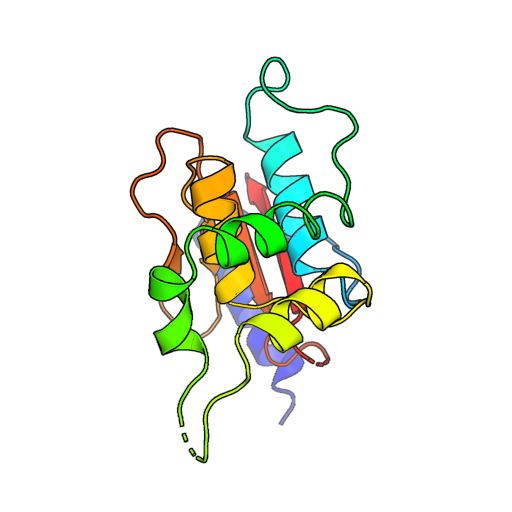M 1157 O O . TYR A 1 148 ? 12.041 34.422 45.673 1.00 66.91 290 TYR A O 1
ATOM 1166 N N . TYR A 1 149 ? 13.191 35.839 47.006 1.00 64.07 291 TYR A N 1
ATOM 1167 C CA . TYR A 1 149 ? 13.924 36.500 45.933 1.00 58.04 291 TYR A CA 1
ATOM 1168 C C . TYR A 1 149 ? 15.403 36.170 46.078 1.00 64.01 291 TYR A C 1
ATOM 1169 O O . TYR A 1 149 ? 15.994 36.408 47.137 1.00 75.12 291 TYR A O 1
ATOM 1178 N N . LYS A 1 150 ? 15.998 35.628 45.017 1.00 67.84 292 LYS A N 1
ATOM 1179 C CA . LYS A 1 150 ? 17.423 35.323 45.028 1.00 72.74 292 LYS A CA 1
ATOM 1180 C C . LYS A 1 150 ? 18.266 36.497 44.547 1.00 80.05 292 LYS A C 1
ATOM 1181 O O . LYS A 1 150 ? 19.363 36.726 45.068 1.00 96.24 292 LYS A O 1
ATOM 1187 N N . HIS A 1 151 ? 17.768 37.261 43.574 1.00 77.21 293 HIS A N 1
ATOM 1188 C CA . HIS A 1 151 ? 18.552 38.318 42.950 1.00 84.74 293 HIS A CA 1
ATOM 1189 C C . HIS A 1 151 ? 18.228 39.711 43.468 1.00 94.40 293 HIS A C 1
ATOM 1190 O O . HIS A 1 151 ? 19.048 40.620 43.300 1.00 109.47 293 HIS A O 1
ATOM 1197 N N . SER A 1 152 ? 17.066 39.907 44.085 1.00 89.80 294 SER A N 1
ATOM 1198 C CA . SER A 1 152 ? 16.748 41.186 44.717 1.00 102.45 294 SER A CA 1
ATOM 1199 C C . SER A 1 152 ? 17.595 41.323 45.975 1.00 105.00 294 SER A C 1
ATOM 1200 O O . SER A 1 152 ? 17.253 40.793 47.035 1.00 108.15 294 SER A O 1
ATOM 1203 N N . TYR A 1 153 ? 18.713 42.032 45.857 1.00 98.71 295 TYR A N 1
ATOM 1204 C CA . TYR A 1 153 ? 19.677 42.152 46.945 1.00 97.31 295 TYR A CA 1
ATOM 1205 C C . TYR A 1 153 ? 19.863 43.612 47.350 1.00 105.23 295 TYR A C 1
ATOM 1206 O O . TYR A 1 153 ? 19.917 43.934 48.536 1.00 109.01 295 TYR A O 1
ATOM 1215 N N . GLY A 1 156 ? 21.472 38.141 52.064 1.00 109.33 298 GLY A N 1
ATOM 1216 C CA . GLY A 1 156 ? 21.225 37.724 50.696 1.00 113.26 298 GLY A CA 1
ATOM 1217 C C . GLY A 1 156 ? 19.857 37.112 50.479 1.00 105.12 298 GLY A C 1
ATOM 1218 O O . GLY A 1 156 ? 19.296 37.199 49.387 1.00 96.48 298 GLY A O 1
ATOM 1219 N N . GLU A 1 157 ? 1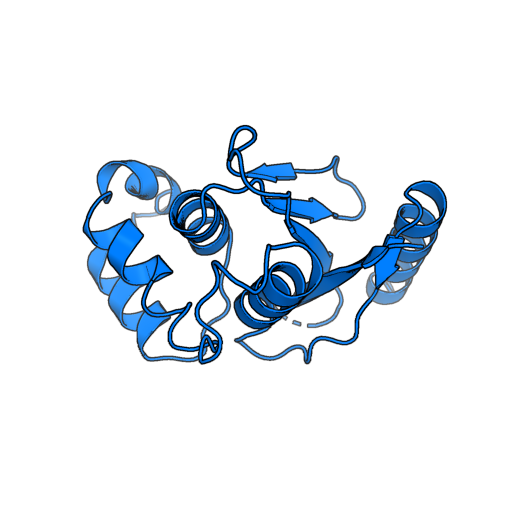9.315 36.496 51.526 1.00 102.39 299 GLU A N 1
ATOM 1220 C CA . GLU A 1 157 ? 18.052 35.766 51.435 1.00 93.49 299 GLU A CA 1
ATOM 1221 C C . GLU A 1 157 ? 16.918 36.699 51.843 1.00 77.92 299 GLU A C 1
ATOM 1222 O O . GLU A 1 157 ? 16.673 36.918 53.031 1.00 72.38 299 GLU A O 1
ATOM 1228 N N . HIS A 1 158 ? 16.219 37.245 50.852 1.00 69.05 300 HIS A N 1
ATOM 1229 C CA . HIS A 1 158 ? 15.109 38.162 51.075 1.00 66.37 300 HIS A CA 1
ATOM 1230 C C . HIS A 1 158 ? 13.788 37.425 50.895 1.00 62.79 300 HIS A C 1
ATOM 1231 O O . HIS A 1 158 ? 13.586 36.741 49.886 1.00 57.94 300 HIS A O 1
ATOM 1238 N N . TYR A 1 159 ? 12.897 37.563 51.874 1.00 63.34 301 TYR A N 1
ATOM 1239 C CA . TYR A 1 159 ? 11.578 36.952 51.837 1.00 54.25 301 TYR A CA 1
ATOM 1240 C C . TYR A 1 159 ? 10.504 38.032 51.871 1.00 51.65 301 TYR A C 1
ATOM 1241 O O . TYR A 1 159 ? 10.749 39.171 52.277 1.00 56.73 301 TYR A O 1
ATOM 1250 N N . ASN A 1 160 ? 9.301 37.656 51.443 1.00 47.80 302 ASN A N 1
ATOM 1251 C CA . ASN A 1 160 ? 8.176 38.577 51.418 1.00 48.68 302 ASN A CA 1
ATOM 1252 C C . ASN A 1 160 ? 6.889 37.794 51.635 1.00 39.21 302 ASN A C 1
ATOM 1253 O O . ASN A 1 160 ? 6.852 36.570 51.489 1.00 41.50 302 ASN A O 1
ATOM 1258 N N . SER A 1 161 ? 5.831 38.518 51.988 1.00 37.65 303 SER A N 1
ATOM 1259 C CA . SER A 1 161 ? 4.538 37.924 52.291 1.00 51.92 303 SER A CA 1
ATOM 1260 C C . SER A 1 161 ? 3.641 37.937 51.058 1.00 56.11 303 SER A C 1
ATOM 1261 O O . SER A 1 161 ? 3.776 38.792 50.179 1.00 60.61 303 SER A O 1
ATOM 1264 N N . LEU A 1 162 ? 2.718 36.979 51.004 1.00 52.07 304 LEU A N 1
ATOM 1265 C CA . LEU A 1 162 ? 1.814 36.810 49.870 1.00 47.80 304 LEU A CA 1
ATOM 1266 C C . LEU A 1 162 ? 0.374 36.846 50.369 1.00 53.66 304 LEU A C 1
ATOM 1267 O O . LEU A 1 162 ? -0.070 35.927 51.066 1.00 50.86 304 LEU A O 1
ATOM 1272 N N . HIS A 1 163 ? -0.350 37.902 50.010 1.00 62.49 305 HIS A N 1
ATOM 1273 C CA . HIS A 1 163 ? -1.763 38.024 50.330 1.00 60.16 305 HIS A CA 1
ATOM 1274 C C . HIS A 1 163 ? -2.612 37.435 49.204 1.00 64.43 305 HIS A C 1
ATOM 1275 O O . HIS A 1 163 ? -2.119 37.107 48.123 1.00 71.58 305 HIS A O 1
ATOM 1282 N N . ASP A 1 164 ? -3.909 37.308 49.468 1.00 66.62 306 ASP A N 1
ATOM 1283 C CA . ASP A 1 164 ? -4.822 36.742 48.487 1.00 65.86 306 ASP A CA 1
ATOM 1284 C C . ASP A 1 164 ? -5.249 37.794 47.470 1.00 79.03 306 ASP A C 1
ATOM 1285 O O . ASP A 1 164 ? -5.312 38.991 47.769 1.00 68.11 306 ASP A O 1
ATOM 1290 N N . SER A 1 165 ? -5.545 37.328 46.258 1.00 91.38 307 SER A N 1
ATOM 1291 C CA . SER A 1 165 ? -5.972 38.183 45.149 1.00 87.18 307 SER A CA 1
ATOM 1292 C C . SER A 1 165 ? -4.971 39.302 44.878 1.00 90.47 307 SER A C 1
ATOM 1293 O O . SER A 1 165 ? -4.439 39.418 43.775 1.00 100.14 307 SER A O 1
#

Solvent-accessible surface area: 8817 Å² total; per-residue (Å²): 145,87,68,110,114,122,9,56,88,44,0,57,117,54,4,118,140,83,140,14,128,53,80,117,11,99,88,62,11,45,3,2,0,14,0,0,19,19,0,0,125,81,48,16,64,109,191,153,32,61,154,118,18,72,30,95,91,0,0,123,40,1,4,65,43,1,42,132,69,88,113,81,1,54,97,91,18,116,145,122,81,81,79,73,6,51,109,27,2,102,50,2,41,127,63,57,71,88,4,13,83,9,2,2,32,0,0,0,77,44,26,55,0,17,0,9,4,6,17,32,80,136,116,74,61,64,36,16,128,96,12,185,44,66,58,0,55,0,0,24,5,138,74,26,196,27,64,16,10,8,0,1,40,84,104